Protein AF-A0A9E0BEQ4-F1 (afdb_monomer)

Structure (mmCIF, N/CA/C/O backbone):
data_AF-A0A9E0BEQ4-F1
#
_entry.id   AF-A0A9E0BEQ4-F1
#
loop_
_atom_site.group_PDB
_atom_site.id
_atom_site.type_symbol
_atom_site.label_atom_id
_atom_site.label_alt_id
_atom_site.label_comp_id
_atom_site.label_asym_id
_atom_site.label_entity_id
_atom_site.label_seq_id
_atom_site.pdbx_PDB_ins_code
_atom_site.Cartn_x
_atom_site.Cartn_y
_atom_site.Cartn_z
_atom_site.occupancy
_atom_site.B_iso_or_equiv
_atom_site.auth_seq_id
_atom_site.auth_comp_id
_atom_site.auth_asym_id
_atom_site.auth_atom_id
_atom_site.pdbx_PDB_model_num
ATOM 1 N N . MET A 1 1 ? 15.896 1.016 -18.619 1.00 70.88 1 MET A N 1
ATOM 2 C CA . MET A 1 1 ? 15.272 0.631 -17.337 1.00 70.88 1 MET A CA 1
ATOM 3 C C . MET A 1 1 ? 14.095 1.558 -17.109 1.00 70.88 1 MET A C 1
ATOM 5 O O . MET A 1 1 ? 14.287 2.733 -16.801 1.00 70.88 1 MET A O 1
ATOM 9 N N . ASN A 1 2 ? 12.895 1.061 -17.373 1.00 79.19 2 ASN A N 1
ATOM 10 C CA . ASN A 1 2 ? 11.649 1.809 -17.322 1.00 79.19 2 ASN A CA 1
ATOM 11 C C . ASN A 1 2 ? 11.238 2.049 -15.859 1.00 79.19 2 ASN A C 1
ATOM 13 O O . ASN A 1 2 ? 10.422 1.330 -15.287 1.00 79.19 2 ASN A O 1
ATOM 17 N N . ARG A 1 3 ? 11.844 3.060 -15.219 1.00 80.06 3 ARG A N 1
ATOM 18 C CA . ARG A 1 3 ? 11.568 3.391 -13.808 1.00 80.06 3 ARG A CA 1
ATOM 19 C C . ARG A 1 3 ? 10.097 3.736 -13.576 1.00 80.06 3 ARG A C 1
ATOM 21 O O . ARG A 1 3 ? 9.565 3.418 -12.521 1.00 80.06 3 ARG A O 1
ATOM 28 N N . THR A 1 4 ? 9.441 4.340 -14.565 1.00 83.06 4 THR A N 1
ATOM 29 C CA . THR A 1 4 ? 8.020 4.697 -14.495 1.00 83.06 4 THR A CA 1
ATOM 30 C C . THR A 1 4 ? 7.136 3.461 -14.349 1.00 83.06 4 THR A C 1
ATOM 32 O O . THR A 1 4 ? 6.219 3.470 -13.541 1.00 83.06 4 THR A O 1
ATOM 35 N N . MET A 1 5 ? 7.443 2.373 -15.062 1.00 86.31 5 MET A N 1
ATOM 36 C CA . MET A 1 5 ? 6.731 1.100 -14.921 1.00 86.31 5 MET A CA 1
ATOM 37 C C . MET A 1 5 ? 6.938 0.458 -13.547 1.00 86.31 5 MET A C 1
ATOM 39 O O . MET A 1 5 ? 5.970 -0.001 -12.952 1.00 86.31 5 MET A O 1
ATOM 43 N N . ILE A 1 6 ? 8.167 0.463 -13.022 1.00 87.06 6 ILE A N 1
ATOM 44 C CA . ILE A 1 6 ? 8.456 -0.079 -11.682 1.00 87.06 6 ILE A CA 1
ATOM 45 C C . ILE A 1 6 ? 7.647 0.683 -10.620 1.00 87.06 6 ILE A C 1
ATOM 47 O O . ILE A 1 6 ? 6.961 0.069 -9.809 1.00 87.06 6 ILE A O 1
ATOM 51 N N . ILE A 1 7 ? 7.668 2.019 -10.668 1.00 87.19 7 ILE A N 1
ATOM 52 C CA . ILE A 1 7 ? 6.901 2.878 -9.751 1.00 87.19 7 ILE A CA 1
ATOM 53 C C . ILE A 1 7 ? 5.393 2.638 -9.894 1.00 87.19 7 ILE A C 1
ATOM 55 O O . ILE A 1 7 ? 4.680 2.607 -8.895 1.00 87.19 7 ILE A O 1
ATOM 59 N N . TYR A 1 8 ? 4.908 2.430 -11.118 1.00 88.88 8 TYR A N 1
ATOM 60 C CA . TYR A 1 8 ? 3.501 2.141 -11.377 1.00 88.88 8 TYR A CA 1
ATOM 61 C C . TYR A 1 8 ? 3.060 0.801 -10.766 1.00 88.88 8 TYR A C 1
ATOM 63 O O . TYR A 1 8 ? 2.013 0.738 -10.126 1.00 88.88 8 TYR A O 1
ATOM 71 N N . ILE A 1 9 ? 3.869 -0.257 -10.907 1.00 88.75 9 ILE A N 1
ATOM 72 C CA . ILE A 1 9 ? 3.605 -1.565 -10.284 1.00 88.75 9 ILE A CA 1
ATOM 73 C C . ILE A 1 9 ? 3.577 -1.431 -8.757 1.00 88.75 9 ILE A C 1
ATOM 75 O O . ILE A 1 9 ? 2.639 -1.913 -8.126 1.00 88.75 9 ILE A O 1
ATOM 79 N N . LEU A 1 10 ? 4.546 -0.720 -8.172 1.00 89.69 10 LEU A N 1
ATOM 80 C CA . LEU A 1 10 ? 4.578 -0.454 -6.730 1.00 89.69 10 LEU A CA 1
ATOM 81 C C . LEU A 1 10 ? 3.348 0.334 -6.264 1.00 89.69 10 LEU A C 1
ATOM 83 O O . LEU A 1 10 ? 2.749 -0.013 -5.252 1.00 89.69 10 LEU A O 1
ATOM 87 N N . GLY A 1 11 ? 2.919 1.341 -7.029 1.00 89.75 11 GLY A N 1
ATOM 88 C CA . GLY A 1 11 ? 1.687 2.087 -6.765 1.00 89.75 11 GLY A CA 1
ATOM 89 C C . GLY A 1 11 ? 0.440 1.197 -6.775 1.00 89.75 11 GLY A C 1
ATOM 90 O O . GLY A 1 11 ? -0.408 1.324 -5.892 1.00 89.75 11 GLY A O 1
ATOM 91 N N . CYS A 1 12 ? 0.350 0.254 -7.718 1.00 89.12 12 CYS A N 1
ATOM 92 C CA . CYS A 1 12 ? -0.727 -0.739 -7.761 1.00 89.12 12 CYS A CA 1
ATOM 93 C C . CYS A 1 12 ? -0.714 -1.673 -6.543 1.00 89.12 12 CYS A C 1
ATOM 95 O O . CYS A 1 12 ? -1.774 -1.914 -5.963 1.00 89.12 12 CYS A O 1
ATOM 97 N N . ILE A 1 13 ? 0.458 -2.168 -6.135 1.00 91.69 13 ILE A N 1
ATOM 98 C CA . ILE A 1 13 ? 0.599 -3.017 -4.942 1.00 91.69 13 ILE A CA 1
ATOM 99 C C . ILE A 1 13 ? 0.168 -2.233 -3.701 1.00 91.69 13 ILE A C 1
ATOM 101 O O . ILE A 1 13 ? -0.721 -2.678 -2.985 1.00 91.69 13 ILE A O 1
ATOM 105 N N . LEU A 1 14 ? 0.680 -1.012 -3.519 1.00 90.62 14 LEU A N 1
ATOM 106 C CA . LEU A 1 14 ? 0.346 -0.161 -2.375 1.00 90.62 14 LEU A CA 1
ATOM 107 C C . LEU A 1 14 ? -1.151 0.178 -2.308 1.00 90.62 14 LEU A C 1
ATOM 109 O O . LEU A 1 14 ? -1.741 0.214 -1.231 1.00 90.62 14 LEU A O 1
ATOM 113 N N . LYS A 1 15 ? -1.797 0.375 -3.464 1.00 90.00 15 LYS A N 1
ATOM 114 C CA . LYS A 1 15 ? -3.251 0.571 -3.526 1.00 90.00 15 LYS A CA 1
ATOM 115 C C . LYS A 1 15 ? -4.008 -0.684 -3.086 1.00 90.00 15 LYS A C 1
ATOM 117 O O . LYS A 1 15 ? -5.046 -0.570 -2.446 1.00 90.00 15 LYS A O 1
ATOM 122 N N . THR A 1 16 ? -3.500 -1.863 -3.436 1.00 90.31 16 THR A N 1
ATOM 123 C CA . THR A 1 16 ? -4.099 -3.150 -3.058 1.00 90.31 16 THR A CA 1
ATOM 124 C C . THR A 1 16 ? -3.942 -3.398 -1.557 1.00 90.31 16 THR A C 1
ATOM 126 O O . THR A 1 16 ? -4.925 -3.735 -0.904 1.00 90.31 16 THR A O 1
ATOM 129 N N . GLU A 1 17 ? -2.765 -3.113 -0.995 1.00 90.25 17 GLU A N 1
ATOM 130 C CA . GLU A 1 17 ? -2.509 -3.141 0.453 1.00 90.25 17 GLU A CA 1
ATOM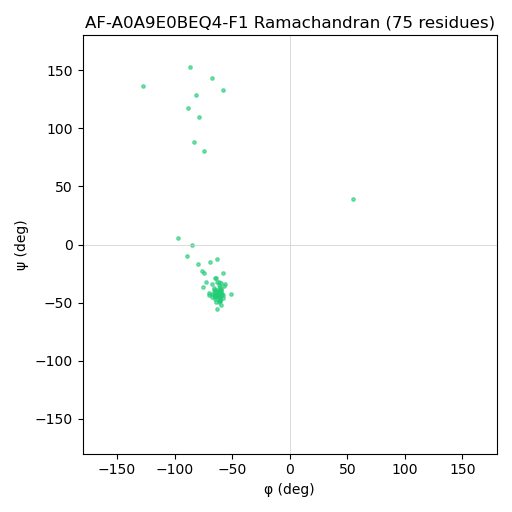 131 C C . GLU A 1 17 ? -3.447 -2.195 1.216 1.00 90.25 17 GLU A C 1
ATOM 133 O O . GLU A 1 17 ? -4.090 -2.594 2.185 1.00 90.25 17 GLU A O 1
ATOM 138 N N . GLY A 1 18 ? -3.618 -0.959 0.733 1.00 89.44 18 GLY A N 1
ATOM 139 C CA . GLY A 1 18 ? -4.543 0.001 1.339 1.00 89.44 18 GLY A CA 1
ATOM 140 C C . GLY A 1 18 ? -6.006 -0.461 1.325 1.00 89.44 18 GLY A C 1
ATOM 141 O O . GLY A 1 18 ? -6.735 -0.224 2.286 1.00 89.44 18 GLY A O 1
ATOM 142 N N . VAL A 1 19 ? -6.440 -1.177 0.278 1.00 90.88 19 VAL A N 1
ATOM 143 C CA . VAL A 1 19 ? -7.772 -1.812 0.244 1.00 90.88 19 VAL A CA 1
ATOM 144 C C . VAL A 1 19 ? -7.849 -2.982 1.224 1.00 90.88 19 VAL A C 1
ATOM 146 O O . VAL A 1 19 ? -8.850 -3.121 1.922 1.00 90.88 19 VAL A O 1
ATOM 149 N N . LEU A 1 20 ? -6.806 -3.808 1.320 1.00 91.81 20 LEU A N 1
ATOM 150 C CA . LEU A 1 20 ? -6.760 -4.925 2.267 1.00 91.81 20 LEU A CA 1
ATOM 151 C C . LEU A 1 20 ? -6.803 -4.446 3.722 1.00 91.81 20 LEU A C 1
ATOM 153 O O . LEU A 1 20 ? -7.439 -5.099 4.549 1.00 91.81 20 LEU A O 1
ATOM 157 N N . MET A 1 21 ? -6.244 -3.270 4.029 1.00 89.38 21 MET A N 1
ATOM 158 C CA . MET A 1 21 ? -6.381 -2.638 5.346 1.00 89.38 21 MET A CA 1
ATOM 159 C C . MET A 1 21 ? -7.827 -2.264 5.715 1.00 89.38 21 MET A C 1
ATOM 161 O O . MET A 1 21 ? -8.105 -2.023 6.890 1.00 89.38 21 MET A O 1
ATOM 165 N N . ALA A 1 22 ? -8.784 -2.287 4.781 1.00 88.12 22 ALA A N 1
ATOM 166 C CA . ALA A 1 22 ? -10.199 -2.155 5.127 1.00 88.12 22 ALA A CA 1
ATOM 167 C C . ALA A 1 22 ? -10.701 -3.323 5.999 1.00 88.12 22 ALA A C 1
ATOM 169 O O . ALA A 1 22 ? -11.589 -3.122 6.825 1.00 88.12 22 ALA A O 1
ATOM 170 N N . LEU A 1 23 ? -10.110 -4.520 5.874 1.00 90.50 23 LEU A N 1
ATOM 171 C CA . LEU A 1 23 ? -10.454 -5.687 6.695 1.00 90.50 23 LEU A CA 1
ATOM 172 C C . LEU A 1 23 ? -10.165 -5.458 8.192 1.00 90.50 23 LEU A C 1
ATOM 174 O O . LEU A 1 23 ? -11.104 -5.560 8.983 1.00 90.50 23 LEU A O 1
ATOM 178 N N . PRO A 1 24 ? -8.936 -5.100 8.626 1.00 87.88 24 PRO A N 1
ATOM 179 C CA . PRO A 1 24 ? -8.676 -4.788 10.029 1.00 87.88 24 PRO A CA 1
ATOM 180 C C . PRO A 1 24 ? -9.434 -3.544 10.509 1.00 87.88 24 PRO A C 1
ATOM 182 O O . PRO A 1 24 ? -9.812 -3.497 11.676 1.00 87.88 24 PRO A O 1
ATOM 185 N N . CYS A 1 25 ? -9.739 -2.576 9.634 1.00 87.81 25 CYS A N 1
ATOM 186 C CA . CYS A 1 25 ? -10.626 -1.460 9.992 1.00 87.81 25 CYS A CA 1
ATOM 187 C C . CYS A 1 25 ? -12.047 -1.940 10.337 1.00 87.81 25 CYS A C 1
ATOM 189 O O . CYS A 1 25 ? -12.621 -1.488 11.326 1.00 87.81 25 CYS A O 1
ATOM 191 N N . LEU A 1 26 ? -12.604 -2.871 9.553 1.00 89.38 26 LEU A N 1
ATOM 192 C CA . LEU A 1 26 ? -13.915 -3.471 9.816 1.00 89.38 26 LEU A CA 1
ATOM 193 C C . LEU A 1 26 ? -13.908 -4.242 11.142 1.00 89.38 26 LEU A C 1
ATOM 195 O O . LEU A 1 26 ? -14.821 -4.094 11.949 1.00 89.38 26 LEU A O 1
ATOM 199 N N . VAL A 1 27 ? -12.860 -5.033 11.384 1.00 91.25 27 VAL A N 1
ATOM 200 C CA . VAL A 1 27 ? -12.698 -5.782 12.637 1.00 91.25 27 VAL A CA 1
ATOM 201 C C . VAL A 1 27 ? -12.615 -4.824 13.826 1.00 91.25 27 VAL A C 1
ATOM 203 O O . VAL A 1 27 ? -13.352 -4.993 14.793 1.00 91.25 27 VAL A O 1
ATOM 206 N N . ALA A 1 28 ? -11.797 -3.774 13.744 1.00 90.38 28 ALA A N 1
ATOM 207 C CA . ALA A 1 28 ? -11.683 -2.785 14.813 1.00 90.38 28 ALA A CA 1
ATOM 208 C C . ALA A 1 28 ? -13.008 -2.056 15.095 1.00 90.38 28 ALA A C 1
ATOM 210 O O . ALA A 1 28 ? -13.288 -1.733 16.248 1.00 90.38 28 ALA A O 1
ATOM 211 N N . LEU A 1 29 ? -13.845 -1.847 14.070 1.00 86.75 29 LEU A N 1
ATOM 212 C CA . LEU A 1 29 ? -15.188 -1.289 14.231 1.00 86.75 29 LEU A CA 1
ATOM 213 C C . LEU A 1 29 ? -16.125 -2.253 14.975 1.00 86.75 29 LEU A C 1
ATOM 215 O O . LEU A 1 29 ? -16.858 -1.818 15.856 1.00 86.75 29 LEU A O 1
ATOM 219 N N . ILE A 1 30 ? -16.081 -3.553 14.661 1.00 90.88 30 ILE A N 1
ATOM 220 C CA . ILE A 1 30 ? -16.900 -4.578 15.334 1.00 90.88 30 ILE A CA 1
ATOM 221 C C . ILE A 1 30 ? -16.530 -4.688 16.818 1.00 90.88 30 ILE A C 1
ATOM 223 O O . ILE A 1 30 ? -17.416 -4.747 17.667 1.00 90.88 30 ILE A O 1
ATOM 227 N N . TYR A 1 31 ? -15.232 -4.695 17.132 1.00 89.31 31 TYR A N 1
ATOM 228 C CA . TYR A 1 31 ? -14.736 -4.828 18.506 1.00 89.31 31 TYR A CA 1
ATOM 229 C C . TYR A 1 31 ? -14.660 -3.496 19.275 1.00 89.31 31 TYR A C 1
ATOM 231 O O . TYR A 1 31 ? -14.321 -3.506 20.453 1.00 89.31 31 TYR A O 1
ATOM 239 N N . HIS A 1 32 ? -15.021 -2.364 18.654 1.00 82.75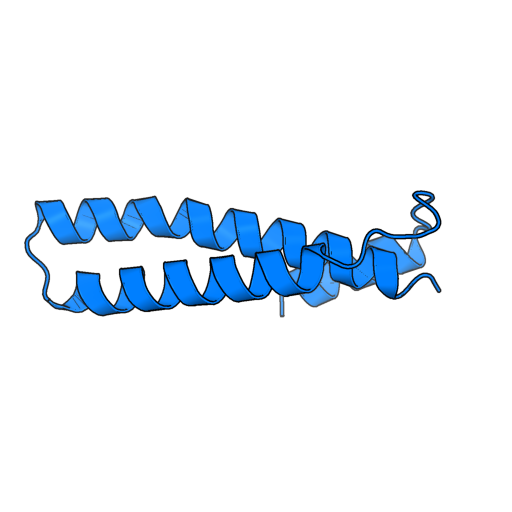 32 HIS A N 1
ATOM 240 C CA . HIS A 1 32 ? -14.956 -1.025 19.262 1.00 82.75 32 HIS A CA 1
ATOM 241 C C . HIS A 1 32 ? -13.556 -0.658 19.799 1.00 82.75 32 HIS A C 1
ATOM 243 O O . HIS A 1 32 ? -13.397 -0.013 20.837 1.00 82.75 32 HIS A O 1
ATOM 249 N N . GLU A 1 33 ? -12.520 -1.041 19.057 1.00 85.94 33 GLU A N 1
ATOM 250 C CA . GLU A 1 33 ? -11.130 -0.800 19.433 1.00 85.94 33 GLU A CA 1
ATOM 251 C C . GLU A 1 33 ? -10.693 0.630 19.084 1.00 85.94 33 GLU A C 1
ATOM 253 O O . GLU A 1 33 ? -10.770 1.055 17.927 1.00 85.94 33 GLU A O 1
ATOM 258 N N . SER A 1 34 ? -10.116 1.357 20.051 1.00 81.38 34 SER A N 1
ATOM 259 C CA . SER A 1 34 ? -9.513 2.685 19.807 1.00 81.38 34 SER A CA 1
ATOM 260 C C . SER A 1 34 ? -8.398 2.647 18.754 1.00 81.38 34 SER A C 1
ATOM 262 O O . SER A 1 34 ? -8.138 3.645 18.081 1.00 81.38 34 SER A O 1
ATOM 264 N N . GLN A 1 35 ? -7.754 1.490 18.564 1.00 84.38 35 GLN A N 1
ATOM 265 C CA . GLN A 1 35 ? -6.717 1.299 17.545 1.00 84.38 35 GLN A CA 1
ATOM 266 C C . GLN A 1 35 ? -7.268 1.321 16.108 1.00 84.38 35 GLN A C 1
ATOM 268 O O . GLN A 1 35 ? -6.502 1.523 15.166 1.00 84.38 35 GLN A O 1
ATOM 273 N N . GLY A 1 36 ? -8.58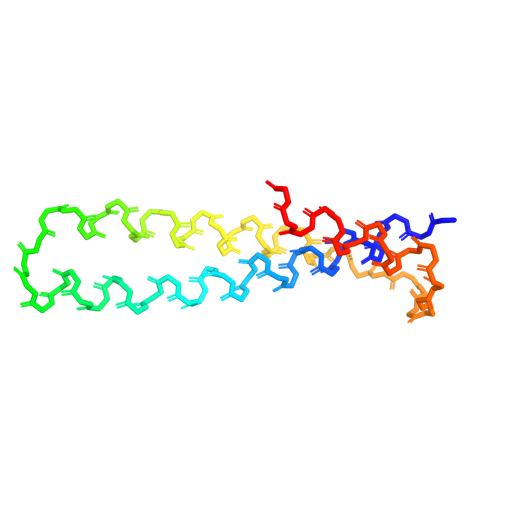9 1.202 15.920 1.00 84.50 36 GLY A N 1
ATOM 274 C CA . GLY A 1 36 ? -9.238 1.285 14.608 1.00 84.50 36 GLY A CA 1
ATOM 275 C C . GLY A 1 36 ? -8.931 2.577 13.855 1.00 84.50 36 GLY A C 1
ATOM 276 O O . GLY A 1 36 ? -8.745 2.558 12.640 1.00 84.50 36 GLY A O 1
ATOM 277 N N . ILE A 1 37 ? -8.776 3.690 14.577 1.00 84.94 37 ILE A N 1
ATOM 278 C CA . ILE A 1 37 ? -8.434 4.992 13.989 1.00 84.94 37 ILE A CA 1
ATOM 279 C C . ILE A 1 37 ? -7.046 4.947 13.336 1.00 84.94 37 ILE A C 1
ATOM 281 O O . ILE A 1 37 ? -6.862 5.488 12.246 1.00 84.94 37 ILE A O 1
ATOM 285 N N . ALA A 1 38 ? -6.078 4.264 13.957 1.00 88.94 38 ALA A N 1
ATOM 286 C CA . ALA A 1 38 ? -4.737 4.126 13.396 1.00 88.94 38 ALA A CA 1
ATOM 287 C C . ALA A 1 38 ? -4.767 3.330 12.083 1.00 88.94 38 ALA A C 1
ATOM 289 O O . ALA A 1 38 ? -4.174 3.763 11.096 1.00 88.94 38 ALA A O 1
ATOM 290 N N . TYR A 1 39 ? -5.519 2.225 12.031 1.00 88.25 39 TYR A N 1
ATOM 291 C CA . TYR A 1 39 ? -5.672 1.443 10.800 1.00 88.25 39 TYR A CA 1
ATOM 292 C C . TYR A 1 39 ? -6.328 2.247 9.677 1.00 88.25 39 TYR A C 1
ATOM 294 O O . TYR A 1 39 ? -5.857 2.190 8.543 1.00 88.25 39 TYR A O 1
ATOM 302 N N . VAL A 1 40 ? -7.347 3.052 9.991 1.00 88.56 40 VAL A N 1
ATOM 303 C CA . VAL A 1 40 ? -8.008 3.919 9.004 1.00 88.56 40 VAL A CA 1
ATOM 304 C C . VAL A 1 40 ? -7.039 4.966 8.457 1.00 88.56 40 VAL A C 1
ATOM 306 O O . VAL A 1 40 ? -6.981 5.169 7.246 1.00 88.56 40 VAL A O 1
ATOM 309 N N . ILE A 1 41 ? -6.240 5.605 9.317 1.00 91.06 41 ILE A N 1
ATOM 310 C CA . ILE A 1 41 ? -5.242 6.592 8.881 1.00 91.06 41 ILE A CA 1
ATOM 311 C C . ILE A 1 41 ? -4.222 5.941 7.940 1.00 91.06 41 ILE A C 1
ATOM 313 O O . ILE A 1 41 ? -3.957 6.478 6.865 1.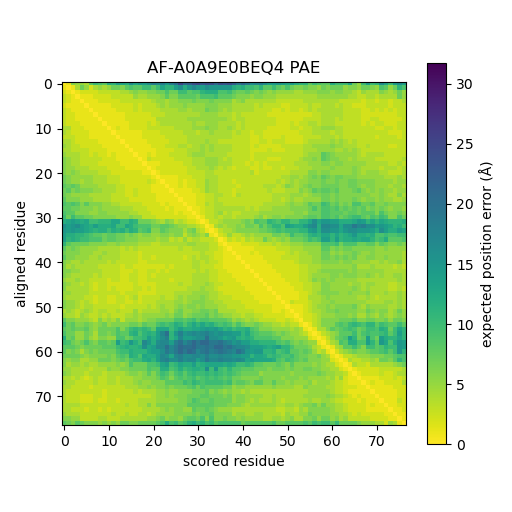00 91.06 41 ILE A O 1
ATOM 317 N N . VAL A 1 42 ? -3.683 4.772 8.298 1.00 92.50 42 VAL A N 1
ATOM 318 C CA . VAL A 1 42 ? -2.699 4.067 7.458 1.00 92.50 42 VAL A CA 1
ATOM 319 C C . VAL A 1 42 ? -3.326 3.593 6.140 1.00 92.50 42 VAL A C 1
ATOM 321 O O . VAL A 1 42 ? -2.706 3.739 5.084 1.00 92.50 42 VAL A O 1
ATOM 324 N N 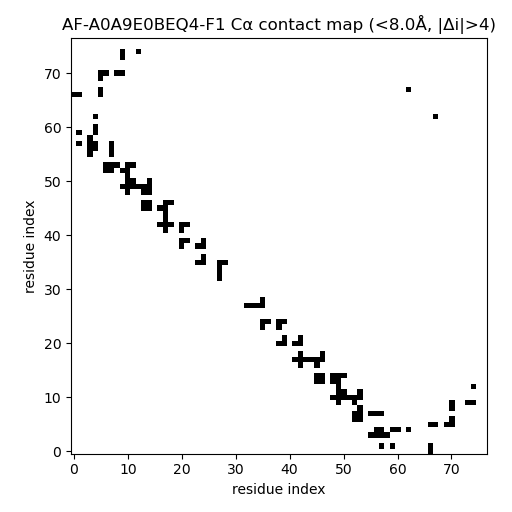. ALA A 1 43 ? -4.572 3.111 6.156 1.00 90.88 43 ALA A N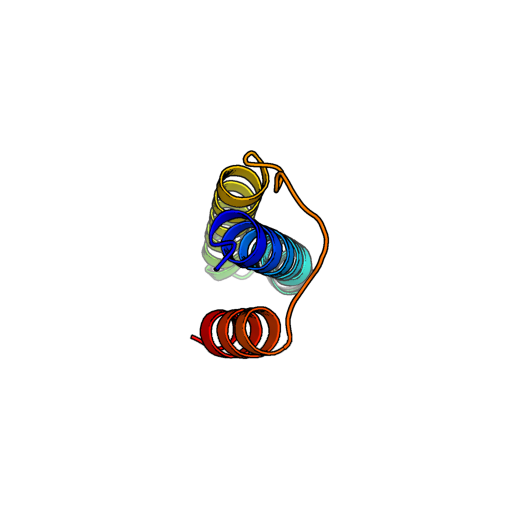 1
ATOM 325 C CA . ALA A 1 43 ? -5.306 2.727 4.949 1.00 90.88 43 ALA A CA 1
ATOM 326 C C . ALA A 1 43 ? -5.496 3.919 3.993 1.00 90.88 43 ALA A C 1
ATOM 328 O O . ALA A 1 43 ? -5.257 3.817 2.791 1.00 90.88 43 ALA A O 1
ATOM 329 N N . VAL A 1 44 ? -5.865 5.088 4.524 1.00 92.25 44 VAL A N 1
ATOM 330 C CA . VAL A 1 44 ? -6.035 6.306 3.720 1.00 92.25 44 VAL A CA 1
ATOM 331 C C . VAL A 1 44 ? -4.694 6.796 3.172 1.00 92.25 44 VAL A C 1
ATOM 333 O O . VAL A 1 44 ? -4.597 7.108 1.984 1.00 92.25 44 VAL A O 1
ATOM 336 N N . LEU A 1 45 ? -3.643 6.830 3.995 1.00 92.62 45 LEU A N 1
ATOM 337 C CA . LEU A 1 45 ? -2.312 7.266 3.565 1.00 92.62 45 LEU A CA 1
ATOM 338 C C . LEU A 1 45 ? -1.729 6.352 2.480 1.00 92.62 45 LEU A C 1
ATOM 340 O O . LEU A 1 45 ? -1.215 6.854 1.480 1.00 92.62 45 LEU A O 1
ATOM 344 N N . SER A 1 46 ? -1.852 5.031 2.636 1.00 91.94 46 SER A N 1
ATOM 345 C CA . SER A 1 46 ? -1.396 4.057 1.634 1.00 91.94 46 SER A CA 1
ATOM 346 C C . SER A 1 46 ? -2.182 4.165 0.325 1.00 91.94 46 SER A C 1
ATOM 348 O O . SER A 1 46 ? -1.576 4.157 -0.746 1.00 91.94 46 SER A O 1
ATOM 350 N N . LEU A 1 47 ? -3.502 4.383 0.374 1.00 90.69 47 LEU A N 1
ATOM 351 C CA . LEU A 1 47 ? -4.313 4.626 -0.825 1.00 90.69 47 LEU A CA 1
ATOM 352 C C . LEU A 1 47 ? -3.938 5.926 -1.542 1.00 90.69 47 LEU A C 1
ATOM 354 O O . LEU A 1 47 ? -3.833 5.931 -2.770 1.00 90.69 47 LEU A O 1
ATOM 358 N N . ILE A 1 48 ? -3.718 7.020 -0.807 1.00 91.75 48 ILE A N 1
ATOM 359 C CA . ILE A 1 48 ? -3.304 8.308 -1.386 1.00 91.75 48 ILE A CA 1
ATOM 360 C C . ILE A 1 48 ? -1.919 8.180 -2.021 1.00 91.75 48 ILE A C 1
ATOM 362 O O . ILE A 1 48 ? -1.729 8.595 -3.166 1.00 91.75 48 ILE A O 1
ATOM 366 N N . ALA A 1 49 ? -0.967 7.564 -1.318 1.00 90.31 49 ALA A N 1
ATOM 367 C CA . ALA A 1 49 ? 0.371 7.316 -1.841 1.00 90.31 49 ALA A CA 1
ATOM 368 C C . ALA A 1 49 ? 0.326 6.408 -3.082 1.00 90.31 49 ALA A C 1
ATOM 370 O O . ALA A 1 49 ? 0.937 6.728 -4.102 1.00 90.31 49 ALA A O 1
ATOM 371 N N . GLY A 1 50 ? -0.460 5.328 -3.042 1.00 88.88 50 GLY A N 1
ATOM 372 C CA . GLY A 1 50 ? -0.658 4.421 -4.172 1.00 88.88 50 GLY A CA 1
ATOM 373 C C . GLY A 1 50 ? -1.254 5.143 -5.377 1.00 88.88 50 GLY A C 1
ATOM 374 O O . GLY A 1 50 ? -0.739 5.023 -6.489 1.00 88.88 50 GLY A O 1
ATOM 375 N N . MET A 1 51 ? -2.283 5.970 -5.170 1.00 88.00 51 MET A N 1
ATOM 376 C CA . MET A 1 51 ? -2.860 6.801 -6.230 1.00 88.00 51 MET A CA 1
ATOM 377 C C . MET A 1 51 ? -1.833 7.774 -6.811 1.00 88.00 51 MET A C 1
ATOM 379 O O . MET A 1 51 ? -1.686 7.812 -8.031 1.00 88.00 51 MET A O 1
ATOM 383 N N . LEU A 1 52 ? -1.077 8.490 -5.974 1.00 87.88 52 LEU A N 1
ATOM 384 C CA . LEU A 1 52 ? -0.056 9.445 -6.413 1.00 87.88 52 LEU A CA 1
ATOM 385 C C . LEU A 1 52 ? 1.014 8.783 -7.296 1.00 87.88 52 LEU A C 1
ATOM 387 O O . LEU A 1 52 ? 1.377 9.324 -8.342 1.00 87.88 52 LEU A O 1
ATOM 391 N N . LEU A 1 53 ? 1.474 7.591 -6.911 1.00 84.06 53 LEU A N 1
ATOM 392 C CA . LEU A 1 53 ? 2.447 6.804 -7.675 1.00 84.06 53 LEU A CA 1
ATOM 393 C C . LEU A 1 53 ? 1.857 6.286 -8.999 1.00 84.06 53 LEU A C 1
ATOM 395 O O . LEU A 1 53 ? 2.552 6.243 -10.013 1.00 84.06 53 LEU A O 1
ATOM 399 N N . THR A 1 54 ? 0.560 5.964 -9.018 1.00 83.25 54 THR A N 1
ATOM 400 C CA . THR A 1 54 ? -0.150 5.423 -10.193 1.00 83.25 54 THR A CA 1
ATOM 401 C C . THR A 1 54 ? -0.537 6.505 -11.219 1.00 83.25 54 THR A C 1
ATOM 403 O O . THR A 1 54 ? -0.800 6.181 -12.379 1.00 83.25 54 THR A O 1
ATOM 406 N N . ILE A 1 55 ? -0.541 7.798 -10.850 1.00 79.06 55 ILE A N 1
ATOM 407 C CA . ILE A 1 55 ? -0.867 8.914 -11.770 1.00 79.06 55 ILE A CA 1
ATOM 408 C C . ILE A 1 55 ? 0.061 8.925 -12.990 1.00 79.06 55 ILE A C 1
ATOM 410 O O . ILE A 1 55 ? -0.364 9.242 -14.105 1.00 79.06 55 ILE A O 1
ATOM 414 N N . ARG A 1 56 ? 1.332 8.558 -12.808 1.00 73.62 56 ARG A N 1
ATOM 415 C CA . ARG A 1 56 ? 2.292 8.493 -13.910 1.00 73.62 56 ARG A CA 1
ATOM 416 C C . ARG A 1 56 ? 2.159 7.175 -14.657 1.00 73.62 56 ARG A C 1
ATOM 418 O O . ARG A 1 56 ? 2.858 6.207 -14.370 1.00 73.62 56 ARG A O 1
ATOM 425 N N . LYS A 1 57 ? 1.277 7.166 -15.658 1.00 72.19 57 LYS A N 1
ATOM 426 C CA . LYS A 1 57 ? 1.147 6.032 -16.577 1.00 72.19 57 LYS A CA 1
ATOM 427 C C . LYS A 1 57 ? 2.487 5.759 -17.282 1.00 72.19 57 LYS A C 1
ATOM 429 O O . LYS A 1 57 ? 3.123 6.704 -17.762 1.00 72.19 57 LYS A O 1
ATOM 434 N N . PRO A 1 58 ? 2.931 4.493 -17.348 1.00 75.81 58 PRO A N 1
ATOM 435 C CA . PRO A 1 58 ? 4.148 4.136 -18.059 1.00 75.81 58 PRO A CA 1
ATOM 436 C C . PRO A 1 58 ? 3.964 4.337 -19.567 1.00 75.81 58 PRO A C 1
ATOM 438 O O . PRO A 1 58 ? 2.889 4.103 -20.112 1.00 75.81 58 PRO A O 1
ATOM 441 N N . LYS A 1 59 ? 5.029 4.793 -20.235 1.00 67.69 59 LYS A N 1
ATOM 442 C CA . LYS A 1 59 ? 5.045 5.034 -21.687 1.00 67.69 59 LYS A CA 1
ATOM 443 C C . LYS A 1 59 ? 5.066 3.727 -22.489 1.00 67.69 59 LYS A C 1
ATOM 445 O O . LYS A 1 59 ? 4.455 3.658 -23.546 1.00 67.69 59 LYS A O 1
ATOM 450 N N . ASP A 1 60 ? 5.707 2.702 -21.932 1.00 74.50 60 ASP A N 1
ATOM 451 C CA . ASP A 1 60 ? 5.815 1.358 -22.494 1.00 74.50 60 ASP A CA 1
ATOM 452 C C . ASP A 1 60 ? 5.360 0.335 -21.449 1.00 74.50 60 ASP A C 1
ATOM 454 O O . ASP A 1 60 ? 5.753 0.447 -20.286 1.00 74.50 60 ASP A O 1
ATOM 458 N N . TYR A 1 61 ? 4.559 -0.655 -21.859 1.00 71.69 61 TYR A N 1
ATOM 459 C CA . TYR A 1 61 ? 4.018 -1.728 -21.003 1.00 71.69 61 TYR A CA 1
ATOM 460 C C . TYR A 1 61 ? 4.831 -3.034 -21.066 1.00 71.69 61 TYR A C 1
ATOM 462 O O . TYR A 1 61 ? 4.456 -4.034 -20.459 1.00 71.69 61 TYR A O 1
ATOM 470 N N . ILE A 1 62 ? 5.961 -3.031 -21.774 1.00 76.81 62 ILE A N 1
ATOM 471 C CA . ILE A 1 62 ? 6.852 -4.189 -21.883 1.00 76.81 62 ILE A CA 1
ATOM 472 C C . ILE A 1 62 ? 7.693 -4.292 -20.606 1.00 76.81 62 ILE A C 1
ATOM 474 O O . ILE A 1 62 ? 8.563 -3.454 -20.371 1.00 76.81 62 ILE A O 1
ATOM 478 N N . ILE A 1 63 ? 7.417 -5.312 -19.791 1.00 78.25 63 ILE A N 1
ATOM 479 C CA . ILE A 1 63 ? 8.172 -5.624 -18.573 1.00 78.25 63 ILE A CA 1
ATOM 480 C C . ILE A 1 63 ? 9.334 -6.544 -18.945 1.00 78.25 63 ILE A C 1
ATOM 482 O O . ILE A 1 63 ? 9.121 -7.675 -19.381 1.00 78.25 63 ILE A O 1
ATOM 486 N N . TYR A 1 64 ? 10.567 -6.087 -18.732 1.00 83.31 64 TYR A N 1
ATOM 487 C CA . TYR A 1 64 ? 11.743 -6.950 -18.836 1.00 83.31 64 TYR A CA 1
ATOM 488 C C . TYR A 1 64 ? 12.020 -7.660 -17.503 1.00 83.31 64 TYR A C 1
ATOM 490 O O . TYR A 1 64 ? 11.732 -7.128 -16.431 1.00 83.31 64 TYR A O 1
ATOM 498 N N . LEU A 1 65 ? 12.658 -8.837 -17.547 1.00 86.56 65 LEU A N 1
ATOM 499 C CA . LEU A 1 65 ? 12.955 -9.654 -16.356 1.00 86.56 65 LEU A CA 1
ATOM 500 C C . LEU A 1 65 ? 13.653 -8.858 -15.238 1.00 86.56 65 LEU A C 1
ATOM 502 O O . LEU A 1 65 ? 13.276 -8.949 -14.073 1.00 86.56 65 LEU A O 1
ATOM 506 N N . LYS A 1 66 ? 14.630 -8.016 -15.601 1.00 87.12 66 LYS A N 1
ATOM 507 C CA . LYS A 1 66 ? 15.347 -7.146 -14.654 1.00 87.12 66 LYS A CA 1
ATOM 508 C C . LYS A 1 66 ? 14.408 -6.182 -13.921 1.00 87.12 66 LYS A C 1
ATOM 510 O O . LYS A 1 66 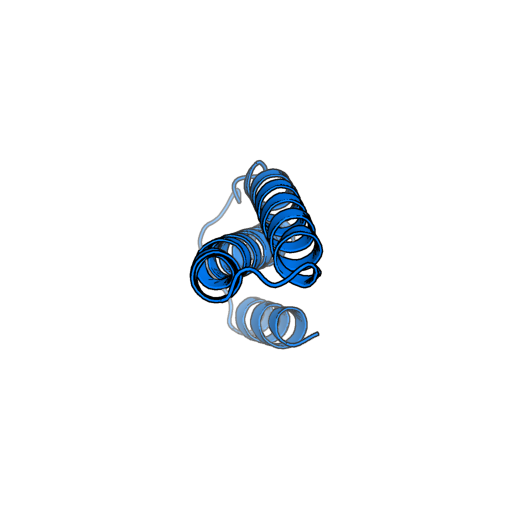? 14.597 -5.925 -12.739 1.00 87.12 66 LYS A O 1
ATOM 515 N N . GLU A 1 67 ? 13.420 -5.630 -14.616 1.00 85.00 67 GLU A N 1
ATOM 516 C CA . GLU A 1 67 ? 12.468 -4.666 -14.054 1.00 85.00 67 GLU A CA 1
ATOM 517 C C . GLU A 1 67 ? 11.440 -5.37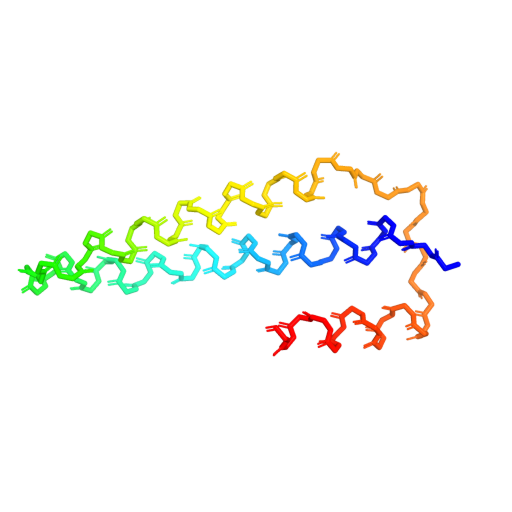1 -13.168 1.00 85.00 67 GLU A C 1
ATOM 519 O O . GLU A 1 67 ? 11.118 -4.853 -12.102 1.00 85.00 67 GLU A O 1
ATOM 524 N N . GLY A 1 68 ? 11.023 -6.584 -13.550 1.00 86.38 68 GLY A N 1
ATOM 525 C CA . GLY A 1 68 ? 10.205 -7.465 -12.717 1.00 86.38 68 GLY A CA 1
ATOM 526 C C . GLY A 1 68 ? 10.889 -7.821 -11.395 1.00 86.38 68 GLY A C 1
ATOM 527 O O . GLY A 1 68 ? 10.320 -7.576 -10.337 1.00 86.38 68 GLY A O 1
ATOM 528 N N . CYS A 1 69 ? 12.139 -8.303 -11.430 1.00 89.75 69 CYS A N 1
ATOM 529 C CA . CYS A 1 69 ? 12.887 -8.636 -10.209 1.00 89.75 69 CYS A CA 1
ATOM 530 C C . CYS A 1 69 ? 13.050 -7.431 -9.272 1.00 89.75 69 CYS A C 1
ATOM 532 O O . CYS A 1 69 ? 12.877 -7.569 -8.062 1.00 89.75 69 CYS A O 1
ATOM 534 N N . ILE A 1 70 ? 13.354 -6.249 -9.821 1.00 89.56 70 ILE A N 1
ATOM 53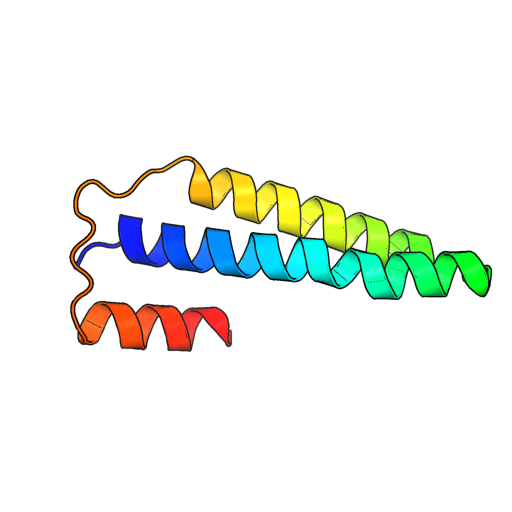5 C CA . ILE A 1 70 ? 13.488 -5.023 -9.024 1.00 89.56 70 ILE A CA 1
ATOM 536 C C . ILE A 1 70 ? 12.141 -4.637 -8.401 1.00 89.56 70 ILE A C 1
ATOM 538 O O . ILE A 1 70 ? 12.096 -4.342 -7.208 1.00 89.56 70 ILE A O 1
ATOM 542 N N . ALA A 1 71 ? 11.049 -4.674 -9.173 1.00 88.88 71 ALA A N 1
ATOM 543 C CA . ALA A 1 71 ? 9.711 -4.364 -8.674 1.00 88.88 71 ALA A CA 1
ATOM 544 C C . ALA A 1 71 ? 9.293 -5.308 -7.539 1.00 88.88 71 ALA A C 1
ATOM 546 O O . ALA A 1 71 ? 8.795 -4.833 -6.525 1.00 88.88 71 ALA A O 1
ATOM 547 N N . THR A 1 72 ? 9.572 -6.610 -7.662 1.00 90.69 72 THR A N 1
ATOM 548 C CA . THR A 1 72 ? 9.328 -7.577 -6.585 1.00 90.69 72 THR A CA 1
ATOM 549 C C . THR A 1 72 ? 10.185 -7.275 -5.361 1.00 90.69 72 THR A C 1
ATOM 551 O O . THR A 1 72 ? 9.653 -7.187 -4.266 1.00 90.69 72 THR A O 1
ATOM 554 N N . SER A 1 73 ? 11.498 -7.060 -5.501 1.00 92.81 73 SER A N 1
ATOM 555 C CA . SER A 1 73 ? 12.333 -6.749 -4.327 1.00 92.81 73 SER A CA 1
ATOM 556 C C . SER A 1 73 ? 11.884 -5.477 -3.604 1.00 92.81 73 SER A C 1
ATOM 558 O O . SER A 1 73 ? 11.874 -5.448 -2.382 1.00 92.81 73 SER A O 1
ATOM 560 N N . LEU A 1 74 ? 11.462 -4.455 -4.355 1.00 88.94 74 LEU A N 1
ATOM 561 C CA . LEU A 1 74 ? 10.986 -3.190 -3.800 1.00 88.94 74 LEU A CA 1
ATOM 562 C C . LEU A 1 74 ? 9.590 -3.299 -3.191 1.00 88.94 74 LEU A C 1
ATOM 564 O O . LEU A 1 74 ? 9.263 -2.479 -2.351 1.00 88.94 74 LEU A O 1
ATOM 568 N N . SER A 1 75 ? 8.763 -4.263 -3.607 1.00 88.25 75 SER A N 1
ATOM 569 C CA . SER A 1 75 ? 7.447 -4.461 -2.994 1.00 88.25 75 SER A CA 1
ATOM 570 C C . SER A 1 75 ? 7.523 -5.139 -1.630 1.00 88.25 75 SER A C 1
ATOM 572 O O . SER A 1 75 ? 6.580 -5.037 -0.858 1.00 88.25 75 SER A O 1
ATOM 574 N N . TRP A 1 76 ? 8.609 -5.868 -1.361 1.00 88.31 76 TRP A N 1
ATOM 575 C CA . TRP A 1 76 ? 8.847 -6.533 -0.076 1.00 88.31 76 TRP A CA 1
ATOM 576 C C . TRP A 1 76 ? 9.582 -5.651 0.945 1.00 88.31 76 TRP A C 1
ATOM 578 O O . TRP A 1 76 ? 9.703 -6.059 2.098 1.00 88.31 76 TRP A O 1
ATOM 588 N N . ILE A 1 77 ? 10.103 -4.496 0.519 1.00 84.62 77 ILE A N 1
ATOM 589 C CA . ILE A 1 77 ? 10.788 -3.504 1.365 1.00 84.62 77 ILE A CA 1
ATOM 590 C C . ILE A 1 77 ? 9.776 -2.455 1.812 1.00 84.62 77 ILE A C 1
ATOM 592 O O . ILE A 1 77 ? 9.785 -2.129 3.017 1.00 84.62 77 ILE A O 1
#

Foldseek 3Di:
DQVLLLLQLLLVLLLVVLVVLVVVLVVCVVVVPPCSVVSPVSSVVSNVSSVVSNVRDGPDPDDDPVSVVVSVVVNVD

Sequence (77 aa):
MNRTMIIYILGCILKTEGVLMALPCLVALIYHESQGIAYVIVAVLSLIAGMLLTIRKPKDYIIYLKEGCIATSLSWI

Solvent-accessible surface area (backbone atoms only — not comparable to full-atom values): 4102 Å² total; per-residue (Å²): 132,67,61,48,41,37,44,26,52,47,11,52,50,35,33,50,52,19,56,55,37,48,54,60,28,51,51,21,60,75,70,69,41,80,64,25,58,57,39,45,52,52,21,50,51,33,34,51,51,9,50,62,39,42,69,52,69,49,94,63,89,81,80,50,70,71,50,50,54,50,38,53,58,60,67,77,106

Radius of gyration: 15.19 Å; Cα contacts (8 Å, |Δi|>4): 80; chains: 1; bounding box: 32×19×42 Å

pLDDT: mean 86.39, std 5.69, range [67.69, 92.81]

Secondary structure (DSSP, 8-state):
--HHHHHHHHHHHHHHHHHHTHHHHHHHHHHT-TTHHHHHHHHHHHHHHHHHHHTS--S-----HHHHHHHHHHH--

Nearest PDB structures (foldseek):
  6v4k-assembly1_D  TM=8.887E-01  e=4.654E-02  Vibrio parahaemolyticus
  7sau-assembly1_D  TM=7.237E-01  e=7.495E+00  Schleiferia thermophila str. Yellowstone
  6s37-assembly1_B  TM=5.225E-01  e=3.538E+00  Pseudomonas putida KT2440
  7a0g-assembly1_HHH  TM=6.778E-01  e=6.678E+00  Serratia marcescens

Mean predicted aligned error: 5.2 Å